Protein AF-A0A644VKT5-F1 (afdb_monomer_lite)

Radius of gyration: 11.27 Å; chains: 1; bounding box: 23×26×27 Å

InterPro domains:
  IPR036388 Winged helix-like DNA-binding domain superfamily [G3DSA:1.10.10.10] (2-62)
  IPR036390 Winged helix DNA-binding domain superfamily [SSF46785] (5-60)

pLDDT: mean 89.64, std 11.16, range [45.19, 96.94]

Organism: NCBI:txid1076179

Secondary structure (DSSP, 8-state):
--TTTTHHHHHHTT----HHHHHHHHHHHT-SSPPPHHHHHHHHSSS-HHHHHHHHHHHHT-

Structure (mmCIF, N/CA/C/O backbone):
data_AF-A0A644VKT5-F1
#
_entry.id   AF-A0A644VKT5-F1
#
loop_
_atom_site.group_PDB
_atom_site.id
_atom_site.type_symbol
_atom_site.label_atom_id
_atom_site.label_alt_id
_atom_site.label_comp_id
_atom_site.label_asym_id
_atom_site.label_entity_id
_atom_site.label_seq_id
_atom_site.pdbx_PDB_ins_code
_atom_site.Cartn_x
_atom_site.Cartn_y
_atom_site.Cartn_z
_atom_site.occupancy
_atom_site.B_iso_or_equiv
_atom_site.auth_seq_id
_atom_site.auth_comp_id
_atom_site.auth_asym_id
_atom_site.auth_atom_id
_atom_site.pdbx_PDB_model_num
ATOM 1 N N . MET A 1 1 ? -9.306 -16.209 -6.883 1.00 45.19 1 MET A N 1
ATOM 2 C CA . MET A 1 1 ? -8.697 -14.906 -6.545 1.00 45.19 1 MET A CA 1
ATOM 3 C C . MET A 1 1 ? -8.862 -14.716 -5.048 1.00 45.19 1 MET A C 1
ATOM 5 O O . MET A 1 1 ? -9.991 -14.522 -4.610 1.00 45.19 1 MET A O 1
ATOM 9 N N . GLU A 1 2 ? -7.792 -14.885 -4.268 1.00 53.81 2 GLU A N 1
ATOM 10 C CA . GLU A 1 2 ? -7.808 -14.735 -2.804 1.00 53.81 2 GLU A CA 1
ATOM 11 C C . GLU A 1 2 ? -7.994 -13.260 -2.423 1.00 53.81 2 GLU A C 1
ATOM 13 O O . GLU A 1 2 ? -7.073 -12.562 -1.999 1.00 53.81 2 GLU A O 1
ATOM 18 N N . LYS A 1 3 ? -9.219 -12.757 -2.611 1.00 51.69 3 LYS A N 1
ATOM 19 C CA . LYS A 1 3 ? -9.657 -11.512 -1.989 1.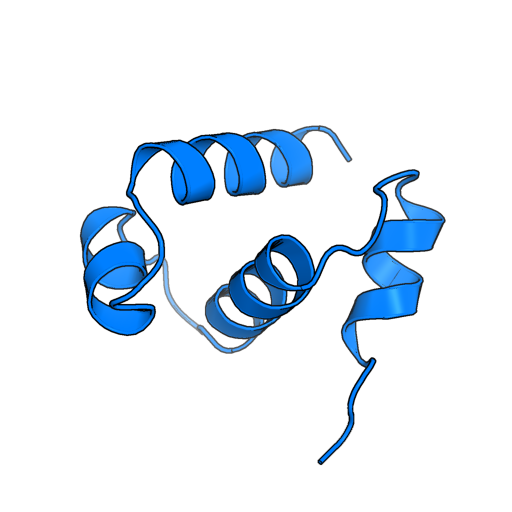00 51.69 3 LYS A CA 1
ATOM 20 C C . LYS A 1 3 ? -9.445 -11.715 -0.491 1.00 51.69 3 LYS A C 1
ATOM 22 O O . LYS A 1 3 ? -10.088 -12.598 0.062 1.00 51.69 3 LYS A O 1
ATOM 27 N N . ASN A 1 4 ? -8.568 -10.922 0.126 1.00 64.56 4 ASN A N 1
ATOM 28 C CA . ASN A 1 4 ? -8.342 -10.796 1.579 1.00 64.56 4 ASN A CA 1
ATOM 29 C C . ASN A 1 4 ? -7.041 -11.377 2.169 1.00 64.56 4 ASN A C 1
ATOM 31 O O 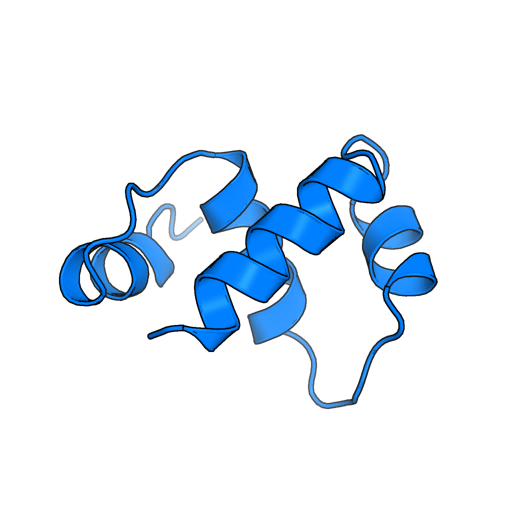. ASN A 1 4 ? -6.913 -11.341 3.393 1.00 64.56 4 ASN A O 1
ATOM 35 N N . LYS A 1 5 ? -6.031 -11.789 1.379 1.00 76.38 5 LYS A N 1
ATOM 36 C CA . LYS A 1 5 ? -4.714 -12.208 1.932 1.00 76.38 5 LYS A CA 1
ATOM 37 C C . LYS A 1 5 ? -4.131 -11.193 2.934 1.00 76.38 5 LYS A C 1
ATOM 39 O O . LYS A 1 5 ? -3.552 -11.574 3.948 1.00 76.38 5 LYS A O 1
ATOM 44 N N . TYR A 1 6 ? -4.338 -9.899 2.682 1.00 89.88 6 TYR A N 1
ATOM 45 C CA . TYR A 1 6 ? -3.799 -8.808 3.500 1.00 89.88 6 TYR A CA 1
ATOM 46 C C . TYR A 1 6 ? -4.807 -8.125 4.434 1.00 89.88 6 TYR A C 1
ATOM 48 O O . TYR A 1 6 ? -4.425 -7.215 5.170 1.00 89.88 6 TYR A O 1
ATOM 56 N N . LEU A 1 7 ? -6.067 -8.576 4.458 1.00 93.00 7 LEU A N 1
ATOM 57 C CA . LEU A 1 7 ? -7.113 -8.002 5.314 1.00 93.00 7 LEU A CA 1
ATOM 58 C C . LEU A 1 7 ? -6.719 -8.111 6.792 1.00 93.00 7 LEU A C 1
ATOM 60 O O . LEU A 1 7 ? -6.551 -7.101 7.472 1.00 93.00 7 LEU A O 1
ATOM 64 N N . ASN A 1 8 ? -6.437 -9.340 7.229 1.00 91.38 8 ASN A N 1
ATOM 65 C CA . ASN A 1 8 ? -6.040 -9.641 8.604 1.00 91.38 8 ASN A CA 1
ATOM 66 C C . ASN A 1 8 ? -4.763 -8.902 9.023 1.00 91.38 8 ASN A C 1
ATOM 68 O O . ASN A 1 8 ? -4.599 -8.583 10.198 1.00 91.38 8 ASN A O 1
ATOM 72 N N . ARG A 1 9 ? -3.836 -8.652 8.086 1.00 91.38 9 ARG A N 1
ATOM 73 C CA . ARG A 1 9 ? -2.591 -7.931 8.381 1.00 91.38 9 ARG A CA 1
ATOM 74 C C . ARG A 1 9 ? -2.893 -6.483 8.746 1.00 91.38 9 ARG A C 1
ATOM 76 O O . ARG A 1 9 ? -2.425 -6.029 9.778 1.00 91.38 9 ARG A O 1
ATOM 83 N N . LEU A 1 10 ? -3.707 -5.795 7.945 1.00 93.31 10 LEU A N 1
ATOM 84 C CA . LEU A 1 10 ? -4.090 -4.411 8.223 1.00 93.31 10 LEU A CA 1
ATOM 85 C C . LEU A 1 10 ? -4.922 -4.296 9.506 1.00 93.31 10 LEU A C 1
ATOM 87 O O . LEU A 1 10 ? -4.653 -3.422 10.326 1.00 93.31 10 LEU A O 1
ATOM 91 N N . GLU A 1 11 ? -5.873 -5.205 9.722 1.00 93.50 11 GLU A N 1
ATOM 92 C CA . GLU A 1 11 ? -6.726 -5.183 10.917 1.00 93.50 11 GLU A CA 1
ATOM 93 C C . GLU A 1 11 ? -5.935 -5.392 12.212 1.00 93.50 11 GLU A C 1
ATOM 95 O O . GLU A 1 11 ? -6.123 -4.640 13.168 1.00 93.50 11 GLU A O 1
ATOM 100 N N . LYS A 1 12 ? -4.998 -6.352 12.236 1.00 92.25 12 LYS A N 1
ATOM 101 C CA . LYS A 1 12 ? -4.106 -6.577 13.391 1.00 92.25 12 LYS A CA 1
ATOM 102 C C . LYS A 1 12 ? -3.220 -5.372 13.701 1.00 92.25 12 LYS A C 1
ATOM 104 O O . LYS A 1 12 ? -2.837 -5.179 14.848 1.00 92.25 12 LYS A O 1
ATOM 109 N N . SER A 1 13 ? -2.928 -4.565 12.690 1.00 91.50 13 SER A N 1
ATOM 110 C CA . 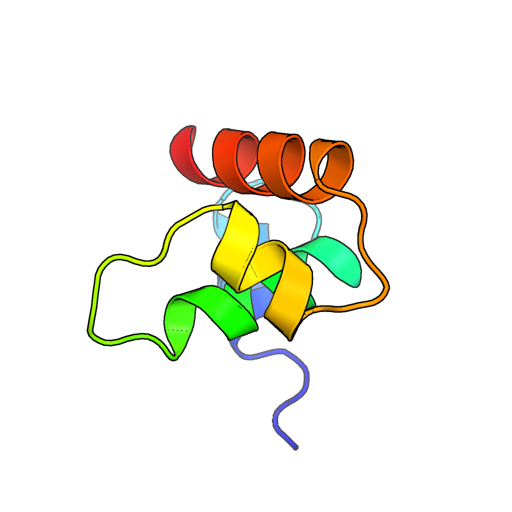SER A 1 13 ? -2.163 -3.323 12.785 1.00 91.50 13 SER A CA 1
ATOM 111 C C . SER A 1 13 ? -3.017 -2.103 13.147 1.00 91.50 13 SER A C 1
ATOM 113 O O . SER A 1 13 ? -2.524 -0.981 13.109 1.00 91.50 13 SER A O 1
ATOM 115 N N . GLY A 1 14 ? -4.314 -2.280 13.437 1.00 93.88 14 GLY A N 1
ATOM 116 C CA . GLY A 1 14 ? -5.234 -1.170 13.707 1.00 93.88 14 GLY A CA 1
ATOM 117 C C . GLY A 1 14 ? -5.528 -0.296 12.480 1.00 93.88 14 GLY A C 1
ATOM 118 O O . GLY A 1 14 ? -6.087 0.795 12.603 1.00 93.88 14 GLY A O 1
ATOM 119 N N . ILE A 1 15 ? -5.174 -0.756 11.277 1.00 94.38 15 ILE A N 1
ATOM 120 C CA . ILE A 1 15 ? -5.374 -0.029 10.026 1.00 94.38 15 ILE A CA 1
ATOM 121 C C . ILE A 1 15 ? -6.650 -0.523 9.356 1.00 94.38 15 ILE A C 1
ATOM 123 O O . ILE A 1 15 ? -6.782 -1.685 8.983 1.00 94.38 15 ILE A O 1
ATOM 127 N N . LYS A 1 16 ? -7.584 0.397 9.098 1.00 94.94 16 LYS A N 1
ATOM 128 C CA . LYS A 1 16 ? -8.800 0.083 8.336 1.00 94.94 16 LYS A CA 1
ATOM 129 C C . LYS A 1 16 ? -8.444 -0.424 6.921 1.00 94.94 16 LYS A C 1
ATOM 131 O O . LYS A 1 16 ? -7.821 0.344 6.174 1.00 94.94 16 LYS A O 1
ATOM 136 N N . PRO A 1 17 ? -8.866 -1.633 6.508 1.00 95.00 17 PRO A N 1
ATOM 137 C CA . PRO A 1 17 ? -8.527 -2.204 5.207 1.00 95.00 17 PRO A CA 1
ATOM 138 C C . PRO A 1 17 ? -9.424 -1.642 4.096 1.00 95.00 17 PRO A C 1
ATOM 140 O O . PRO A 1 17 ? -10.439 -2.220 3.716 1.00 95.00 17 PRO A O 1
ATOM 143 N N . THR A 1 18 ? -9.076 -0.465 3.579 1.00 95.12 18 THR A N 1
ATOM 144 C CA . THR A 1 18 ? -9.755 0.103 2.404 1.00 95.12 18 THR A CA 1
ATOM 145 C C . THR A 1 18 ? -9.268 -0.568 1.119 1.00 95.12 18 THR A C 1
ATOM 147 O O . THR A 1 18 ? -8.178 -1.137 1.091 1.00 95.12 18 THR A O 1
ATOM 150 N N . ALA A 1 19 ? -10.038 -0.451 0.030 1.00 93.75 19 ALA A N 1
ATOM 151 C CA . ALA A 1 19 ? -9.654 -0.998 -1.274 1.00 93.75 19 ALA A CA 1
ATOM 152 C C . ALA A 1 19 ? -8.256 -0.528 -1.717 1.00 93.75 19 ALA A C 1
ATOM 154 O O . ALA A 1 19 ? -7.421 -1.350 -2.073 1.00 93.75 19 ALA A O 1
ATOM 155 N N . ILE A 1 20 ? -7.969 0.775 -1.596 1.00 94.81 20 ILE A N 1
ATOM 156 C CA . ILE A 1 20 ? -6.656 1.353 -1.926 1.00 94.81 20 ILE A CA 1
ATOM 157 C C . ILE A 1 20 ? -5.544 0.722 -1.082 1.00 94.81 20 ILE A C 1
ATOM 159 O O . ILE A 1 20 ? -4.535 0.299 -1.626 1.00 94.81 20 ILE A O 1
ATOM 163 N N . ARG A 1 21 ? -5.722 0.603 0.238 1.00 95.31 21 ARG A N 1
ATOM 164 C CA . ARG A 1 21 ? -4.686 0.040 1.122 1.00 95.31 21 ARG A CA 1
ATOM 165 C C . ARG A 1 21 ? -4.406 -1.425 0.814 1.00 95.31 21 ARG A C 1
ATOM 167 O O . ARG A 1 21 ? -3.255 -1.836 0.850 1.00 95.31 21 ARG A O 1
ATOM 174 N N . LEU A 1 22 ? -5.446 -2.194 0.499 1.00 94.81 22 LEU A N 1
ATOM 175 C CA . LEU A 1 22 ? -5.300 -3.590 0.097 1.00 94.81 22 LEU A CA 1
ATOM 176 C C . LEU A 1 22 ? -4.560 -3.713 -1.238 1.00 94.81 22 LEU A C 1
ATOM 178 O O . LEU A 1 22 ? -3.651 -4.529 -1.330 1.00 94.81 22 LEU A O 1
ATOM 182 N N . LEU A 1 23 ? -4.901 -2.881 -2.229 1.00 93.88 23 LEU A N 1
ATOM 183 C CA . LEU A 1 23 ? -4.226 -2.858 -3.531 1.00 93.88 23 LEU A CA 1
ATOM 184 C C . LEU A 1 23 ? -2.752 -2.465 -3.408 1.00 93.88 23 LEU A C 1
ATOM 186 O O . LEU A 1 23 ? -1.891 -3.138 -3.960 1.00 93.88 23 LEU A O 1
ATOM 190 N N . VAL A 1 24 ? -2.449 -1.413 -2.644 1.00 94.44 24 VAL A N 1
ATOM 191 C CA . VAL A 1 24 ? -1.065 -0.966 -2.425 1.00 94.44 24 VAL A CA 1
ATOM 192 C C . VAL A 1 24 ? -0.264 -2.031 -1.683 1.00 94.44 24 VAL A C 1
ATOM 194 O O . VAL A 1 24 ? 0.866 -2.320 -2.063 1.00 94.44 24 VAL A O 1
ATOM 197 N N . LEU A 1 25 ? -0.840 -2.633 -0.639 1.00 93.69 25 LEU A N 1
ATOM 198 C CA . LEU A 1 25 ? -0.161 -3.668 0.134 1.00 93.69 25 LEU A CA 1
ATOM 199 C C . LEU A 1 25 ? 0.085 -4.935 -0.694 1.00 93.69 25 LEU A C 1
ATOM 201 O O . LEU A 1 25 ? 1.144 -5.538 -0.554 1.00 93.69 25 LEU A O 1
ATOM 205 N N . ASP A 1 26 ? -0.850 -5.323 -1.559 1.00 92.38 26 ASP A N 1
ATOM 206 C CA . ASP A 1 26 ? -0.659 -6.424 -2.507 1.00 92.38 26 ASP A CA 1
ATOM 207 C C . ASP A 1 26 ? 0.461 -6.108 -3.509 1.00 92.3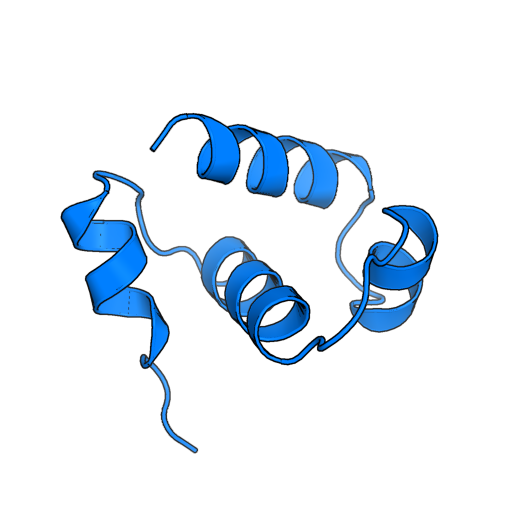8 26 ASP A C 1
ATOM 209 O O . ASP A 1 26 ? 1.408 -6.884 -3.630 1.00 92.38 26 ASP A O 1
ATOM 213 N N . ALA A 1 27 ? 0.426 -4.923 -4.130 1.00 92.25 27 ALA A N 1
ATOM 214 C CA . ALA A 1 27 ? 1.424 -4.494 -5.109 1.00 92.25 27 ALA A CA 1
ATOM 215 C C . ALA A 1 27 ? 2.855 -4.521 -4.552 1.00 92.25 27 ALA A C 1
ATOM 217 O O . ALA A 1 27 ? 3.748 -5.051 -5.207 1.00 92.25 27 ALA A O 1
ATOM 218 N N . ILE A 1 28 ? 3.078 -4.025 -3.327 1.00 92.25 28 ILE A N 1
ATOM 219 C CA . ILE A 1 28 ? 4.418 -4.034 -2.711 1.00 92.25 28 ILE A CA 1
ATOM 220 C C . ILE A 1 28 ? 4.807 -5.399 -2.132 1.00 92.25 28 ILE A C 1
ATOM 222 O O . ILE A 1 28 ? 5.990 -5.708 -2.046 1.00 92.25 28 ILE A O 1
ATOM 226 N N . SER A 1 29 ? 3.839 -6.226 -1.722 1.00 90.44 29 SER A N 1
ATOM 227 C CA . SER A 1 29 ? 4.134 -7.539 -1.128 1.00 90.44 29 SER A CA 1
ATOM 228 C C . SER A 1 29 ? 4.566 -8.582 -2.157 1.00 90.44 29 SER A C 1
ATOM 230 O O . SER A 1 29 ? 5.099 -9.617 -1.767 1.00 90.44 29 SER A O 1
ATOM 232 N N . ASN A 1 30 ? 4.310 -8.331 -3.443 1.00 82.94 30 ASN A N 1
ATOM 233 C CA . ASN A 1 30 ? 4.714 -9.195 -4.550 1.00 82.94 30 ASN A CA 1
ATOM 234 C C . ASN A 1 30 ? 6.073 -8.789 -5.160 1.00 82.94 30 ASN A C 1
ATOM 236 O O . ASN A 1 30 ? 6.482 -9.374 -6.159 1.00 82.94 30 ASN A O 1
ATOM 240 N N . LYS A 1 31 ? 6.770 -7.790 -4.595 1.00 87.75 31 LYS A N 1
ATOM 241 C CA . LYS A 1 31 ? 8.084 -7.338 -5.076 1.00 87.75 31 LYS A CA 1
ATOM 242 C C . LYS A 1 31 ? 9.209 -7.970 -4.267 1.00 87.75 31 LYS A C 1
ATOM 244 O O . LYS A 1 31 ? 9.176 -7.970 -3.040 1.00 87.75 31 LYS A O 1
ATOM 249 N N . GLU A 1 32 ? 10.224 -8.459 -4.971 1.00 89.06 32 GLU A N 1
ATOM 250 C CA . GLU A 1 32 ? 11.456 -9.000 -4.377 1.00 89.06 32 GLU A CA 1
ATOM 251 C C . GLU A 1 32 ? 12.556 -7.933 -4.235 1.00 89.06 32 GLU A C 1
ATOM 253 O O . GLU A 1 32 ? 13.570 -8.162 -3.578 1.00 89.06 32 GLU A O 1
ATOM 258 N N . GLU A 1 33 ? 12.342 -6.750 -4.815 1.00 89.25 33 GLU A N 1
ATOM 259 C CA . GLU A 1 33 ? 13.297 -5.645 -4.855 1.00 89.25 33 GLU A CA 1
ATOM 260 C C . GLU A 1 33 ? 12.702 -4.330 -4.338 1.00 89.25 33 GLU A C 1
ATOM 262 O O . GLU A 1 33 ? 11.486 -4.167 -4.199 1.00 89.25 33 GLU A O 1
ATOM 267 N N . ILE A 1 34 ? 13.585 -3.372 -4.046 1.00 90.88 34 ILE A N 1
ATOM 268 C CA . ILE A 1 34 ? 13.188 -2.019 -3.660 1.00 90.88 34 ILE A CA 1
ATOM 269 C C . ILE A 1 34 ? 12.645 -1.309 -4.900 1.00 90.88 34 ILE A C 1
ATOM 271 O O . ILE A 1 34 ? 13.373 -1.099 -5.865 1.00 90.88 34 ILE A O 1
ATOM 275 N N . ILE A 1 35 ? 11.387 -0.886 -4.835 1.00 91.81 35 ILE A N 1
ATOM 276 C CA . ILE A 1 35 ? 10.740 -0.105 -5.890 1.00 91.81 35 ILE A CA 1
ATOM 277 C C . ILE A 1 35 ? 10.698 1.380 -5.523 1.00 91.81 35 ILE A C 1
ATOM 279 O O . ILE A 1 35 ? 10.569 1.740 -4.347 1.00 91.81 35 ILE A O 1
ATOM 283 N N . SER A 1 36 ? 10.770 2.262 -6.523 1.00 94.31 36 SER A N 1
ATOM 284 C CA . SER A 1 36 ? 10.533 3.685 -6.289 1.00 94.31 36 SER A CA 1
ATOM 285 C C . SER A 1 36 ? 9.034 3.985 -6.175 1.00 94.31 36 SER A C 1
ATOM 287 O O . SER A 1 36 ? 8.178 3.246 -6.661 1.00 94.31 36 SER A O 1
ATOM 289 N N . LEU A 1 37 ? 8.697 5.120 -5.557 1.00 94.94 37 LEU A N 1
ATOM 290 C CA . LEU A 1 37 ? 7.308 5.585 -5.496 1.00 94.94 37 LEU A CA 1
ATOM 291 C C . LEU A 1 37 ? 6.730 5.883 -6.891 1.00 94.94 37 LEU A C 1
ATOM 293 O O . LEU A 1 37 ? 5.528 5.735 -7.086 1.00 94.94 37 LEU A O 1
ATOM 297 N N . LEU A 1 38 ? 7.571 6.314 -7.838 1.00 95.50 38 LEU A N 1
ATOM 298 C CA . LEU A 1 38 ? 7.156 6.588 -9.217 1.00 95.50 38 LEU A CA 1
ATOM 299 C C . LEU A 1 38 ? 6.819 5.294 -9.960 1.00 95.50 38 LEU A C 1
ATOM 301 O O . LEU A 1 38 ? 5.815 5.252 -10.663 1.00 95.50 38 LEU A O 1
ATOM 305 N N . ASP A 1 39 ? 7.610 4.239 -9.761 1.00 94.50 39 ASP A N 1
ATOM 306 C CA . ASP A 1 39 ? 7.351 2.940 -10.391 1.00 94.50 39 ASP A CA 1
ATOM 307 C C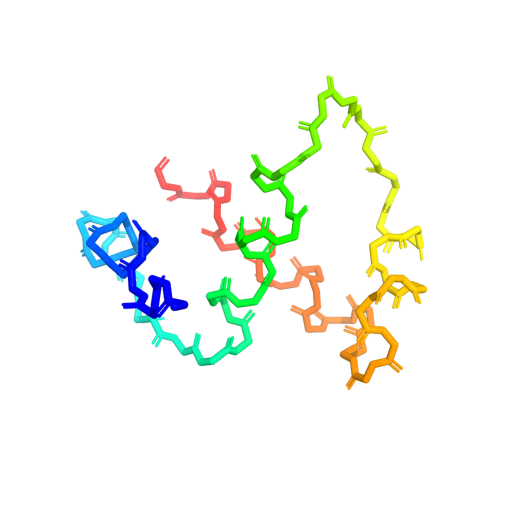 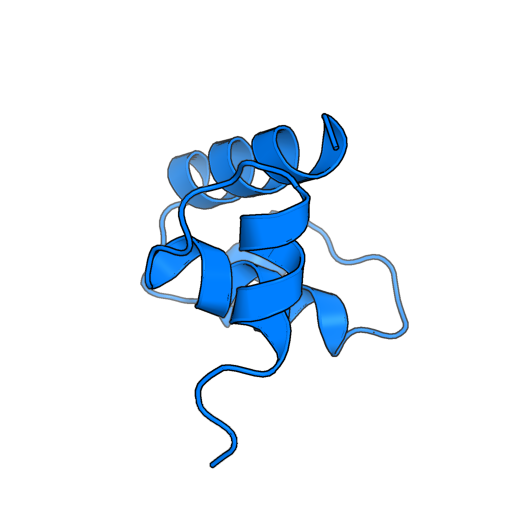. ASP A 1 39 ? 6.055 2.327 -9.855 1.00 94.50 39 ASP A C 1
ATOM 309 O O . ASP A 1 39 ? 5.236 1.827 -10.623 1.00 94.50 39 ASP A O 1
ATOM 313 N N . LEU A 1 40 ? 5.817 2.448 -8.544 1.00 94.88 40 LEU A N 1
ATOM 314 C CA . LEU A 1 40 ? 4.570 1.998 -7.925 1.00 94.88 40 LEU A CA 1
ATOM 315 C C . LEU A 1 40 ? 3.348 2.788 -8.425 1.00 94.88 40 LEU A C 1
ATOM 317 O O . LEU A 1 40 ? 2.275 2.218 -8.617 1.00 94.88 40 LEU A O 1
ATOM 321 N N . GLU A 1 41 ? 3.498 4.100 -8.630 1.00 95.88 41 GLU A N 1
ATOM 322 C CA . GLU A 1 41 ? 2.454 4.946 -9.219 1.00 95.88 41 GLU A CA 1
ATOM 323 C C . GLU A 1 41 ? 2.145 4.537 -10.660 1.00 95.88 41 GLU A C 1
ATOM 325 O O . GLU A 1 41 ? 0.975 4.374 -11.011 1.00 95.88 41 GLU A O 1
ATOM 330 N N . ALA A 1 42 ? 3.179 4.305 -11.470 1.00 94.69 42 ALA A N 1
ATOM 331 C CA . ALA A 1 42 ? 3.029 3.844 -12.845 1.00 94.69 42 ALA A CA 1
ATOM 332 C C . ALA A 1 42 ? 2.356 2.462 -12.929 1.00 94.69 42 ALA A C 1
ATOM 334 O O . ALA A 1 42 ? 1.521 2.244 -13.805 1.00 94.69 42 ALA A O 1
ATOM 335 N N . GLU A 1 43 ? 2.675 1.549 -12.007 1.00 93.25 43 GLU A N 1
ATOM 336 C CA . GLU A 1 43 ? 2.076 0.211 -11.936 1.00 93.25 43 GLU A CA 1
ATOM 337 C C . GLU A 1 43 ? 0.593 0.247 -11.554 1.00 93.25 43 GLU A C 1
ATOM 339 O O . GLU A 1 43 ? -0.221 -0.468 -12.138 1.00 93.25 43 GLU A O 1
ATOM 344 N N . LEU A 1 44 ? 0.225 1.079 -10.577 1.00 93.56 44 LEU A N 1
ATOM 345 C CA . LEU A 1 44 ? -1.151 1.148 -10.087 1.00 93.56 44 LEU A CA 1
ATOM 346 C C . LEU A 1 44 ? -2.050 2.016 -10.973 1.00 93.56 44 LEU A C 1
ATOM 348 O O . LEU A 1 44 ? -3.259 1.791 -10.982 1.00 93.56 44 LEU A O 1
ATOM 352 N N . GLY A 1 45 ? -1.484 2.974 -11.716 1.00 92.50 45 GLY A N 1
ATOM 353 C CA . GLY A 1 45 ? -2.077 3.695 -12.853 1.00 92.50 45 GLY A CA 1
ATOM 354 C C . GLY A 1 45 ? -3.261 4.628 -12.557 1.00 92.50 45 GLY A C 1
ATOM 355 O O . GLY A 1 45 ? -3.430 5.645 -13.222 1.00 92.50 45 GLY A O 1
ATOM 356 N N . THR A 1 46 ? -4.087 4.315 -11.560 1.00 91.81 46 THR A N 1
ATOM 357 C CA . THR A 1 46 ? -5.308 5.050 -11.194 1.00 91.81 46 THR A CA 1
ATOM 358 C C . THR A 1 46 ? -5.231 5.677 -9.805 1.00 91.81 46 THR A C 1
ATOM 360 O O . THR A 1 46 ? -6.207 6.265 -9.343 1.00 91.81 46 THR A O 1
ATOM 363 N N . ILE A 1 47 ? -4.115 5.495 -9.099 1.00 94.88 47 ILE A N 1
ATOM 364 C CA . ILE A 1 47 ? -3.917 5.975 -7.731 1.00 94.88 47 ILE A CA 1
ATOM 365 C C . ILE A 1 47 ? -2.861 7.071 -7.771 1.00 94.88 47 ILE A C 1
ATOM 367 O O . ILE A 1 47 ? -1.746 6.837 -8.222 1.00 94.88 47 ILE A O 1
ATOM 371 N N . ASP A 1 48 ? -3.209 8.260 -7.284 1.00 94.12 48 ASP A N 1
ATOM 372 C CA . ASP A 1 48 ? -2.293 9.395 -7.279 1.00 94.12 48 ASP A CA 1
ATOM 373 C C . ASP A 1 48 ? -1.120 9.201 -6.297 1.00 94.12 48 ASP A C 1
ATOM 375 O O . ASP A 1 48 ? -1.267 8.606 -5.218 1.00 94.12 48 ASP A O 1
ATOM 379 N N . LYS A 1 49 ? 0.039 9.788 -6.628 1.00 95.00 49 LYS A N 1
ATOM 380 C CA . LYS A 1 49 ? 1.251 9.780 -5.794 1.00 95.00 49 LYS A CA 1
ATOM 381 C C . LYS A 1 49 ? 1.018 10.157 -4.336 1.00 95.00 49 LYS A C 1
ATOM 383 O O . LYS A 1 49 ? 1.654 9.588 -3.449 1.00 95.00 49 LYS A O 1
ATOM 388 N N . SER A 1 50 ? 0.143 11.130 -4.062 1.00 96.56 50 SER A N 1
ATOM 389 C CA . SER A 1 50 ? -0.090 11.614 -2.696 1.00 96.56 50 SER A CA 1
ATOM 390 C C . SER A 1 50 ? -0.832 10.574 -1.856 1.00 96.56 50 SER A C 1
ATOM 392 O O . SER A 1 50 ? -0.520 10.380 -0.679 1.00 96.56 50 SER A O 1
ATOM 394 N N . THR A 1 51 ? -1.769 9.855 -2.469 1.00 96.62 51 THR A N 1
ATOM 395 C CA . THR A 1 51 ? -2.487 8.735 -1.866 1.00 96.62 51 THR A CA 1
ATOM 396 C C . THR A 1 51 ? -1.565 7.544 -1.635 1.00 96.62 51 THR A C 1
ATOM 398 O O . THR A 1 51 ? -1.612 6.950 -0.552 1.00 96.62 51 THR A O 1
ATOM 401 N N . LEU A 1 52 ? -0.682 7.234 -2.588 1.00 96.94 52 LEU A N 1
ATOM 402 C CA . LEU A 1 52 ? 0.346 6.203 -2.415 1.00 96.94 52 LEU A CA 1
ATOM 403 C C . LEU A 1 52 ? 1.285 6.540 -1.263 1.00 96.94 52 LEU A C 1
ATOM 405 O O . LEU A 1 52 ? 1.437 5.734 -0.347 1.00 96.94 52 LEU A O 1
ATOM 409 N N . PHE A 1 53 ? 1.828 7.757 -1.247 1.00 96.38 53 PHE A N 1
ATOM 410 C CA . PHE A 1 53 ? 2.722 8.215 -0.189 1.00 96.38 53 PHE A CA 1
ATOM 411 C C . PHE A 1 53 ? 2.072 8.110 1.196 1.00 96.38 53 PHE A C 1
ATOM 413 O O . PHE A 1 53 ? 2.610 7.437 2.071 1.00 96.38 53 PHE A O 1
ATOM 420 N N . ARG A 1 54 ? 0.871 8.679 1.385 1.00 96.31 54 ARG A N 1
ATOM 421 C CA . ARG A 1 54 ? 0.139 8.599 2.666 1.00 96.31 54 ARG A CA 1
ATOM 422 C C . ARG A 1 54 ? -0.126 7.156 3.097 1.00 96.31 54 ARG A C 1
ATOM 424 O O . ARG A 1 54 ? -0.065 6.851 4.285 1.00 96.31 54 ARG A O 1
ATOM 431 N N . THR A 1 55 ? -0.442 6.281 2.144 1.00 96.62 55 THR A N 1
ATOM 432 C CA . THR A 1 55 ? -0.705 4.863 2.414 1.00 96.62 55 THR A CA 1
ATOM 433 C C . THR A 1 55 ? 0.557 4.143 2.876 1.00 96.62 55 THR A C 1
ATOM 435 O O . THR A 1 55 ? 0.516 3.440 3.881 1.00 96.62 55 THR A O 1
ATOM 438 N N . LEU A 1 56 ? 1.687 4.365 2.205 1.00 95.50 56 LEU A N 1
ATOM 439 C CA . LEU A 1 56 ? 2.969 3.777 2.588 1.00 95.50 56 LEU A CA 1
ATOM 440 C C . LEU A 1 56 ? 3.466 4.315 3.935 1.00 95.50 56 LEU A C 1
ATOM 442 O O . LEU A 1 56 ? 3.896 3.529 4.774 1.00 95.50 56 LEU A O 1
ATOM 446 N N . THR A 1 57 ? 3.338 5.621 4.194 1.00 95.12 57 THR A N 1
ATOM 447 C CA . THR A 1 57 ? 3.660 6.209 5.506 1.00 95.12 57 THR A CA 1
ATOM 448 C C . THR A 1 57 ? 2.808 5.599 6.615 1.00 95.12 57 THR A C 1
ATOM 450 O O . THR A 1 57 ? 3.311 5.324 7.700 1.00 95.12 57 THR A O 1
ATOM 453 N N . LEU A 1 58 ? 1.524 5.335 6.355 1.00 94.62 58 LEU A N 1
ATOM 454 C CA . LEU A 1 58 ? 0.669 4.648 7.320 1.00 94.62 58 LEU A CA 1
ATOM 455 C C . LEU A 1 58 ? 1.173 3.229 7.628 1.00 94.62 58 LEU A C 1
ATOM 457 O O . LEU A 1 58 ? 1.066 2.796 8.769 1.00 94.62 58 LEU A O 1
ATOM 461 N N . PHE A 1 59 ? 1.740 2.522 6.646 1.00 92.94 59 PHE A N 1
ATOM 462 C CA . PHE A 1 59 ? 2.291 1.177 6.846 1.00 92.94 59 PHE A CA 1
ATOM 463 C C . PHE A 1 59 ? 3.622 1.151 7.605 1.00 92.94 59 PHE A C 1
ATOM 465 O O . PHE A 1 59 ? 3.965 0.124 8.177 1.00 92.94 59 PHE A O 1
ATOM 472 N N . GLN A 1 60 ? 4.371 2.254 7.615 1.00 86.25 60 GLN A N 1
ATOM 473 C CA . GLN A 1 60 ? 5.637 2.358 8.351 1.00 86.25 60 GLN A CA 1
ATOM 474 C C . GLN A 1 60 ? 5.441 2.529 9.862 1.00 86.25 60 GLN A C 1
ATOM 476 O O . GLN A 1 60 ? 6.352 2.234 10.625 1.00 86.25 60 GLN A O 1
ATOM 481 N N . ASN A 1 61 ? 4.268 2.997 10.292 1.00 69.81 61 ASN A N 1
ATOM 482 C CA . ASN A 1 61 ? 3.962 3.286 11.696 1.00 69.81 61 ASN A CA 1
ATOM 483 C C . ASN A 1 61 ? 3.294 2.102 12.424 1.00 69.81 61 ASN A C 1
ATOM 485 O O . ASN A 1 61 ? 2.575 2.321 13.400 1.00 69.81 61 ASN A O 1
ATOM 489 N N . ILE A 1 62 ? 3.470 0.881 11.907 1.00 63.44 62 ILE A N 1
ATOM 490 C CA . ILE A 1 62 ? 2.906 -0.365 12.447 1.00 63.44 62 ILE A CA 1
ATOM 491 C C . ILE A 1 62 ? 3.914 -1.049 13.367 1.00 63.44 62 ILE A C 1
ATOM 493 O O . ILE A 1 62 ? 5.074 -1.208 12.928 1.00 63.44 62 ILE A O 1
#

Sequence (62 aa):
MEKNKYLNRLEKSGIKPTAIRLLVLDAISNKEEIISLLDLEAELGTIDKSTLFRTLTLFQNI

Foldseek 3Di:
DPPCPCVVVCVVVVHHDDPLLVVLCVLVVPDPDDDDLVVSCVVVVPDDSVRSVVSVVSVVVD